Protein AF-A0A2S7D4H7-F1 (afdb_monomer_lite)

Foldseek 3Di:
DDDPVVLVVCLVPLLVVLVVQCVVPNPVSDDLLSLLSVLLSLVCCCCVVPQANPSCVPPPLCSLVSNLVSCVVLPNNVSSVVSVVRNVDRDGPPCCVVCSVVSSVSSVVVDVPD

Structure (mmCIF, N/CA/C/O backbone):
data_AF-A0A2S7D4H7-F1
#
_entry.id   AF-A0A2S7D4H7-F1
#
loop_
_atom_site.group_PDB
_atom_site.id
_atom_site.type_symbol
_atom_site.label_atom_id
_atom_site.label_alt_id
_atom_site.label_comp_id
_atom_site.label_asym_id
_atom_site.label_entity_id
_atom_site.label_seq_id
_atom_site.pdbx_PDB_ins_code
_atom_site.Cartn_x
_atom_site.Cartn_y
_atom_site.Cartn_z
_atom_site.occupancy
_atom_site.B_iso_or_equiv
_atom_site.auth_seq_id
_atom_site.auth_comp_id
_atom_site.auth_asym_id
_atom_site.auth_atom_id
_atom_site.pdbx_PDB_model_num
ATOM 1 N N . MET A 1 1 ? 12.769 13.814 11.067 1.00 47.66 1 MET A N 1
ATOM 2 C CA . MET A 1 1 ? 12.843 12.902 9.912 1.00 47.66 1 MET A CA 1
ATOM 3 C C . MET A 1 1 ? 12.720 11.511 10.480 1.00 47.66 1 MET A C 1
ATOM 5 O O . MET A 1 1 ? 13.568 11.166 11.292 1.00 47.66 1 MET A O 1
ATOM 9 N N . LYS A 1 2 ? 11.634 10.797 10.169 1.00 53.38 2 LYS A N 1
ATOM 10 C CA . LYS A 1 2 ? 11.584 9.350 10.410 1.00 53.38 2 LYS A CA 1
ATOM 11 C C . LYS A 1 2 ? 12.630 8.702 9.504 1.00 53.38 2 LYS A C 1
ATOM 13 O O . LYS A 1 2 ? 12.816 9.168 8.378 1.00 53.38 2 LYS A O 1
ATOM 18 N N . ASP A 1 3 ? 13.365 7.734 10.032 1.00 63.00 3 ASP A N 1
ATOM 19 C CA . ASP A 1 3 ? 14.352 6.993 9.249 1.00 63.00 3 ASP A CA 1
ATOM 20 C C . ASP A 1 3 ? 13.603 6.053 8.291 1.00 63.00 3 ASP A C 1
ATOM 22 O O . ASP A 1 3 ? 12.531 5.545 8.617 1.00 63.00 3 ASP A O 1
ATOM 26 N N . THR A 1 4 ? 14.150 5.798 7.106 1.00 63.88 4 THR A N 1
ATOM 27 C CA . THR A 1 4 ? 13.661 4.745 6.203 1.00 63.88 4 THR A CA 1
ATOM 28 C C . THR A 1 4 ? 13.533 3.389 6.905 1.00 63.88 4 THR A C 1
ATOM 30 O O . THR A 1 4 ? 12.582 2.662 6.627 1.00 63.88 4 THR A O 1
ATOM 33 N N . GLY A 1 5 ? 14.409 3.089 7.874 1.00 69.69 5 GLY A N 1
ATOM 34 C CA . GLY A 1 5 ? 14.312 1.873 8.691 1.00 69.69 5 GLY A CA 1
ATOM 35 C C . GLY A 1 5 ? 13.041 1.787 9.550 1.00 69.69 5 GLY A C 1
ATOM 36 O O . GLY A 1 5 ? 12.520 0.690 9.765 1.00 69.69 5 GLY A O 1
ATOM 37 N N . ASP A 1 6 ? 12.485 2.927 9.977 1.00 87.81 6 ASP A N 1
ATOM 38 C CA . ASP A 1 6 ? 11.225 2.964 10.732 1.00 87.81 6 ASP A CA 1
ATOM 39 C C . ASP A 1 6 ? 10.036 2.598 9.830 1.00 87.81 6 ASP A C 1
ATOM 41 O O . ASP A 1 6 ? 9.108 1.914 10.259 1.00 87.81 6 ASP A O 1
ATOM 45 N N . TYR A 1 7 ? 10.066 3.029 8.564 1.00 94.12 7 TYR A N 1
ATOM 46 C CA . TYR A 1 7 ? 9.008 2.731 7.597 1.00 94.12 7 TYR A CA 1
ATOM 47 C C . TYR A 1 7 ? 9.052 1.290 7.091 1.00 94.12 7 TYR A C 1
ATOM 49 O O . TYR A 1 7 ? 7.994 0.690 6.919 1.00 94.12 7 TYR A O 1
ATOM 57 N N . GLU A 1 8 ? 10.244 0.724 6.889 1.00 92.56 8 GLU A N 1
ATOM 58 C CA . GLU A 1 8 ? 10.408 -0.691 6.527 1.00 92.56 8 GLU A CA 1
ATOM 59 C C . GLU A 1 8 ? 9.894 -1.615 7.632 1.00 92.56 8 GLU A C 1
ATOM 61 O O . GLU A 1 8 ? 9.116 -2.530 7.373 1.00 92.56 8 GLU A O 1
ATOM 66 N N . THR A 1 9 ? 10.268 -1.332 8.881 1.00 94.00 9 THR A N 1
ATOM 67 C CA . THR A 1 9 ? 9.773 -2.098 10.032 1.00 94.00 9 THR A CA 1
ATOM 68 C C . THR A 1 9 ? 8.255 -1.979 10.138 1.00 94.00 9 THR A C 1
ATOM 70 O O . THR A 1 9 ? 7.559 -2.985 10.255 1.00 94.00 9 THR A O 1
ATOM 73 N N . TRP A 1 10 ? 7.728 -0.755 10.019 1.00 95.69 10 TRP A N 1
ATOM 74 C CA . TRP A 1 10 ? 6.292 -0.512 10.086 1.00 95.69 10 TRP A CA 1
ATOM 75 C C . TRP A 1 10 ? 5.515 -1.266 9.007 1.00 95.69 10 TRP A C 1
ATOM 77 O O . TRP A 1 10 ? 4.527 -1.916 9.343 1.00 95.69 10 TRP A O 1
ATOM 87 N N . ILE A 1 11 ? 5.927 -1.192 7.734 1.00 96.50 11 ILE A N 1
ATOM 88 C CA . ILE A 1 11 ? 5.165 -1.840 6.663 1.00 96.50 11 ILE A CA 1
ATOM 89 C C . ILE A 1 11 ? 5.166 -3.358 6.846 1.00 96.50 11 ILE A C 1
ATOM 91 O O . ILE A 1 11 ? 4.119 -3.971 6.671 1.00 96.50 11 ILE A O 1
ATOM 95 N N . ILE A 1 12 ? 6.290 -3.951 7.269 1.00 95.25 12 ILE A N 1
ATOM 96 C CA . ILE A 1 12 ? 6.401 -5.394 7.510 1.00 95.25 12 ILE A CA 1
ATOM 97 C C . ILE A 1 12 ? 5.489 -5.827 8.660 1.00 95.25 12 ILE A C 1
ATOM 99 O O . ILE A 1 12 ? 4.660 -6.710 8.464 1.00 95.25 12 ILE A O 1
ATOM 103 N N . GLU A 1 13 ? 5.623 -5.215 9.838 1.00 95.94 13 GLU A N 1
ATOM 104 C CA . GLU A 1 13 ? 4.892 -5.642 11.038 1.00 95.94 13 GLU A CA 1
ATOM 105 C C . GLU A 1 13 ? 3.395 -5.341 10.925 1.00 95.94 13 GLU A C 1
ATOM 107 O O . GLU A 1 13 ? 2.555 -6.217 11.122 1.00 95.94 13 GLU A O 1
ATOM 112 N N . PHE A 1 14 ? 3.040 -4.113 10.542 1.00 96.56 14 PHE A N 1
ATOM 113 C CA . PHE A 1 14 ? 1.639 -3.716 10.445 1.00 96.56 14 PHE A CA 1
ATOM 114 C C . PHE A 1 14 ? 0.938 -4.363 9.241 1.00 96.56 14 PHE A C 1
ATOM 116 O O . PHE A 1 14 ? -0.248 -4.690 9.311 1.00 96.56 14 PHE A O 1
ATOM 123 N N . GLY A 1 15 ? 1.667 -4.589 8.143 1.00 96.19 15 GLY A N 1
ATOM 124 C CA . GLY A 1 15 ? 1.177 -5.374 7.013 1.00 96.19 15 GLY A CA 1
ATOM 125 C C . GLY A 1 15 ? 0.870 -6.818 7.412 1.00 96.19 15 GLY A C 1
ATOM 126 O O . GLY A 1 15 ? -0.203 -7.318 7.078 1.00 96.19 15 GLY A O 1
ATOM 127 N N . ASP A 1 16 ? 1.751 -7.463 8.181 1.00 95.88 16 ASP A N 1
ATOM 128 C CA . ASP A 1 16 ? 1.538 -8.826 8.688 1.00 95.88 16 ASP A CA 1
ATOM 129 C C . ASP A 1 16 ? 0.296 -8.926 9.590 1.00 95.88 16 ASP A C 1
ATOM 131 O O . ASP A 1 16 ? -0.536 -9.822 9.415 1.00 95.88 16 ASP A O 1
ATOM 135 N N . ASP A 1 17 ? 0.090 -7.954 10.483 1.00 96.94 17 ASP A N 1
ATOM 136 C CA . ASP A 1 17 ? -1.116 -7.874 11.316 1.00 96.94 17 ASP A CA 1
ATOM 137 C C . ASP A 1 17 ? -2.403 -7.794 10.472 1.00 96.94 17 ASP A C 1
ATOM 139 O O . ASP A 1 17 ? -3.404 -8.462 10.763 1.00 96.94 17 ASP A O 1
ATOM 143 N N . ILE A 1 18 ? -2.388 -7.001 9.395 1.00 97.00 18 ILE A N 1
ATOM 144 C CA . ILE A 1 18 ? -3.523 -6.862 8.471 1.00 97.00 18 ILE A CA 1
ATOM 145 C C . ILE A 1 18 ? -3.785 -8.169 7.715 1.00 97.00 18 ILE A C 1
ATOM 147 O O . ILE A 1 18 ? -4.945 -8.570 7.578 1.00 97.00 18 ILE A O 1
ATOM 151 N N . ILE A 1 19 ? -2.734 -8.857 7.265 1.00 95.19 19 ILE A N 1
ATOM 152 C CA . ILE A 1 19 ? -2.833 -10.155 6.582 1.00 95.19 19 ILE A CA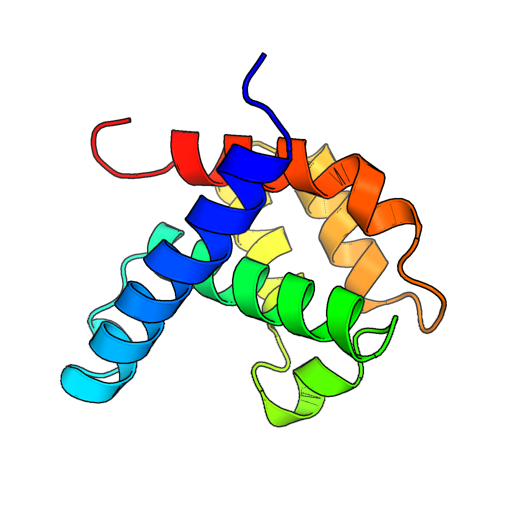 1
ATOM 153 C C . ILE A 1 19 ? -3.455 -11.196 7.513 1.00 95.19 19 ILE A C 1
ATOM 155 O O . ILE A 1 19 ? -4.397 -11.897 7.131 1.00 95.19 19 ILE A O 1
ATOM 159 N N . HIS A 1 20 ? -2.985 -11.271 8.759 1.00 96.94 20 HIS A N 1
ATOM 160 C CA . HIS A 1 20 ? -3.553 -12.160 9.767 1.00 96.94 20 HIS A CA 1
ATOM 161 C C . HIS A 1 20 ? -5.020 -11.835 10.065 1.00 96.94 20 HIS A C 1
ATOM 163 O O . HIS A 1 20 ? -5.848 -12.747 10.169 1.00 96.94 20 HIS A O 1
ATOM 169 N N . LYS A 1 21 ? -5.371 -10.546 10.146 1.00 95.75 21 LYS A N 1
ATOM 170 C CA . LYS A 1 21 ? -6.756 -10.092 10.317 1.00 95.75 21 LYS A CA 1
ATOM 171 C C . LYS A 1 21 ? -7.640 -10.525 9.144 1.00 95.75 21 LYS A C 1
ATOM 173 O O . LYS A 1 21 ? -8.708 -11.090 9.379 1.00 95.75 21 LYS A O 1
ATOM 178 N N . GLU A 1 22 ? -7.203 -10.309 7.903 1.00 95.06 22 GLU A N 1
ATOM 179 C CA . GLU A 1 22 ? -7.938 -10.734 6.705 1.00 95.06 22 GLU A CA 1
ATOM 180 C C . GLU A 1 22 ? -8.105 -12.258 6.650 1.00 95.06 22 GLU A C 1
ATOM 182 O O . GLU A 1 22 ? -9.211 -12.738 6.409 1.00 95.06 22 GLU A O 1
ATOM 187 N N . HIS A 1 23 ? -7.056 -13.033 6.934 1.00 93.94 23 HIS A N 1
ATOM 188 C CA . HIS A 1 23 ? -7.147 -14.495 6.966 1.00 93.94 23 HIS A CA 1
ATOM 189 C C . HIS A 1 23 ? -8.075 -15.017 8.072 1.00 93.94 23 HIS A C 1
ATOM 191 O O . HIS A 1 23 ? -8.800 -15.988 7.854 1.00 93.94 23 HIS A O 1
ATOM 197 N N . GLY A 1 24 ? -8.072 -14.393 9.253 1.00 95.00 24 GLY A N 1
ATOM 198 C CA . GLY A 1 24 ? -8.883 -14.833 10.390 1.00 95.00 24 GLY A CA 1
ATOM 199 C C . GLY A 1 24 ? -10.352 -14.409 10.319 1.00 95.00 24 GLY A C 1
ATOM 200 O O . GLY A 1 24 ? -11.224 -15.132 10.802 1.00 95.00 24 GLY A O 1
ATOM 201 N N . MET A 1 25 ? -10.640 -13.240 9.739 1.00 94.06 25 MET A N 1
ATOM 202 C CA . MET A 1 25 ? -11.967 -12.606 9.784 1.00 94.06 25 MET A CA 1
ATOM 203 C C . MET A 1 25 ? -12.589 -12.348 8.402 1.00 94.06 25 MET A C 1
ATOM 205 O O . MET A 1 25 ? -13.764 -11.983 8.316 1.00 94.06 25 MET A O 1
ATOM 209 N N . GLY A 1 26 ? -11.837 -12.572 7.324 1.00 92.38 26 GLY A N 1
ATOM 210 C CA . GLY A 1 26 ? -12.238 -12.343 5.939 1.00 92.38 26 GLY A CA 1
ATOM 211 C C . GLY A 1 26 ? -12.045 -10.896 5.473 1.00 92.38 26 GLY A C 1
ATOM 212 O O . GLY A 1 26 ? -12.050 -9.956 6.256 1.00 92.38 26 GLY A O 1
ATOM 213 N N . VAL A 1 27 ? -11.969 -10.690 4.156 1.00 87.25 27 VAL A N 1
ATOM 214 C CA . VAL A 1 27 ? -11.676 -9.392 3.500 1.00 87.25 27 VAL A CA 1
ATOM 215 C C . VAL A 1 27 ? -12.558 -8.203 3.927 1.00 87.25 27 VAL A C 1
ATOM 217 O O . VAL A 1 27 ? -12.164 -7.040 3.809 1.00 87.25 27 VAL A O 1
ATOM 220 N N . LEU A 1 28 ? -13.774 -8.464 4.417 1.00 92.38 28 LEU A N 1
ATOM 221 C CA . LEU A 1 28 ? -14.700 -7.424 4.879 1.00 92.38 28 LEU A CA 1
ATOM 222 C C . LEU A 1 28 ? -14.327 -6.851 6.255 1.00 92.38 28 LEU A C 1
ATOM 224 O O . LEU A 1 28 ? -14.870 -5.815 6.631 1.00 92.38 28 LEU A O 1
ATOM 228 N N . SER A 1 29 ? -13.409 -7.484 6.993 1.00 93.06 29 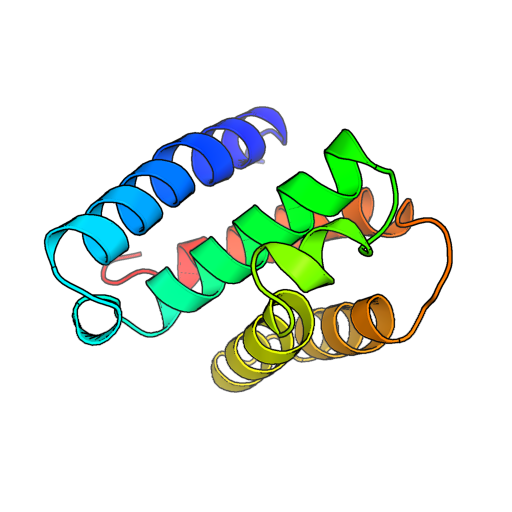SER A N 1
ATOM 229 C CA . SER A 1 29 ? -12.918 -6.973 8.277 1.00 93.06 29 SER A CA 1
ATOM 230 C C . SER A 1 29 ? -11.940 -5.808 8.132 1.00 93.06 29 SER A C 1
ATOM 232 O O . SER A 1 29 ? -11.678 -5.119 9.120 1.00 93.06 29 SER A O 1
ATOM 234 N N . LEU A 1 30 ? -11.368 -5.610 6.940 1.00 95.62 30 LEU A N 1
ATOM 235 C CA . LEU A 1 30 ? -10.402 -4.548 6.680 1.00 95.62 30 LEU A CA 1
ATOM 236 C C . LEU A 1 30 ? -11.099 -3.233 6.325 1.00 95.62 30 LEU A C 1
ATOM 238 O O . LEU A 1 30 ? -11.949 -3.182 5.427 1.00 95.62 30 LEU A O 1
ATOM 242 N N . CYS A 1 31 ? -10.697 -2.151 6.986 1.00 95.31 31 CYS A N 1
ATOM 243 C CA . CYS A 1 31 ? -11.088 -0.801 6.607 1.00 95.31 31 CYS A CA 1
ATOM 244 C C . CYS A 1 31 ? -10.297 -0.320 5.368 1.00 95.31 31 CYS A C 1
ATOM 246 O O . CYS A 1 31 ? -9.317 -0.955 4.972 1.00 95.31 31 CYS A O 1
ATOM 248 N N . PRO A 1 32 ? -10.706 0.786 4.718 1.00 96.75 32 PRO A N 1
ATOM 249 C CA . PRO A 1 32 ? -10.090 1.228 3.464 1.00 96.75 32 PRO A CA 1
ATOM 250 C C . PRO A 1 32 ? -8.573 1.455 3.539 1.00 96.75 32 PRO A C 1
ATOM 252 O O . PRO A 1 32 ? -7.857 1.015 2.647 1.00 96.75 32 PRO A O 1
ATOM 255 N N . VAL A 1 33 ? -8.074 2.080 4.611 1.00 97.38 33 VAL A N 1
ATOM 256 C CA . VAL A 1 33 ? -6.631 2.319 4.779 1.00 97.38 33 VAL A CA 1
ATOM 257 C C . VAL A 1 33 ? -5.860 1.035 5.091 1.00 97.38 33 VAL A C 1
ATOM 259 O O . VAL A 1 33 ? -4.755 0.871 4.596 1.00 97.38 33 VAL A O 1
ATOM 262 N N . GLU A 1 34 ? -6.446 0.078 5.821 1.00 97.56 34 GLU A N 1
ATOM 263 C CA . GLU A 1 34 ? -5.819 -1.239 6.035 1.00 97.56 34 GLU A CA 1
ATOM 264 C C . GLU A 1 34 ? -5.649 -1.986 4.706 1.00 97.56 34 GLU A C 1
ATOM 266 O O . GLU A 1 34 ? -4.601 -2.573 4.455 1.00 97.56 34 GLU A O 1
ATOM 271 N N . LYS A 1 35 ? -6.643 -1.912 3.811 1.00 97.12 35 LYS A N 1
ATOM 272 C CA . LYS A 1 35 ? -6.511 -2.477 2.460 1.00 97.12 35 LYS A CA 1
ATOM 273 C C . LYS A 1 35 ? -5.372 -1.814 1.690 1.00 97.12 35 LYS A C 1
ATOM 275 O O . LYS A 1 35 ? -4.544 -2.531 1.148 1.00 97.12 35 LYS A O 1
ATOM 280 N N . ALA A 1 36 ? -5.284 -0.484 1.733 1.00 98.06 36 ALA A N 1
ATOM 281 C CA . ALA A 1 36 ? -4.216 0.263 1.072 1.00 98.06 36 ALA A CA 1
ATOM 282 C C . ALA A 1 36 ? -2.819 -0.039 1.646 1.00 98.06 36 ALA A C 1
ATOM 284 O O . ALA A 1 36 ? -1.845 -0.089 0.901 1.00 98.06 36 ALA A O 1
ATOM 285 N N . VAL A 1 37 ? -2.705 -0.281 2.956 1.00 98.06 37 VAL A N 1
ATOM 286 C CA . VAL A 1 37 ? -1.452 -0.740 3.576 1.00 98.06 37 VAL A CA 1
ATOM 287 C C . VAL A 1 37 ? -1.087 -2.138 3.097 1.00 98.06 37 VAL A C 1
ATOM 289 O O . VAL A 1 37 ? 0.073 -2.374 2.777 1.00 98.06 37 VAL A O 1
ATOM 292 N N . TYR A 1 38 ? -2.053 -3.050 2.986 1.00 97.38 38 TYR A N 1
ATOM 293 C CA . TYR A 1 38 ? -1.781 -4.374 2.431 1.00 97.38 38 TYR A CA 1
ATOM 294 C C . TYR A 1 38 ? -1.396 -4.297 0.941 1.00 97.38 38 TYR A C 1
ATOM 296 O O . TYR A 1 38 ? -0.480 -4.985 0.493 1.00 97.38 38 TYR A O 1
ATOM 304 N N . ASP A 1 39 ? -2.030 -3.410 0.175 1.00 97.62 39 ASP A N 1
ATOM 305 C CA . ASP A 1 39 ? -1.640 -3.140 -1.207 1.00 97.62 39 ASP A CA 1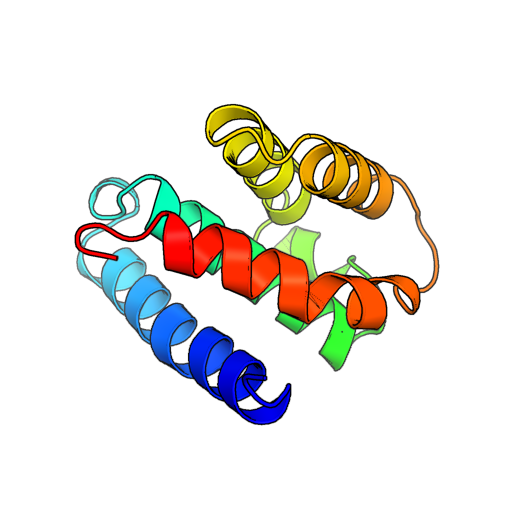
ATOM 306 C C . ASP A 1 39 ? -0.188 -2.632 -1.288 1.00 97.62 39 ASP A C 1
ATOM 308 O O . ASP A 1 39 ? 0.598 -3.146 -2.085 1.00 97.62 39 ASP A O 1
ATOM 312 N N . LEU A 1 40 ? 0.206 -1.684 -0.426 1.00 97.38 40 LEU A N 1
ATOM 313 C CA . LEU A 1 40 ? 1.592 -1.208 -0.351 1.00 97.38 40 LEU A CA 1
ATOM 314 C C . LEU A 1 40 ? 2.556 -2.318 0.079 1.00 97.38 40 LEU A C 1
ATOM 316 O O . LEU A 1 40 ? 3.617 -2.446 -0.519 1.00 97.38 40 LE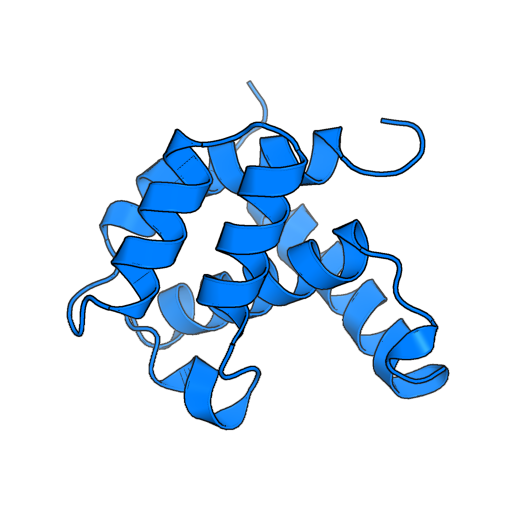U A O 1
ATOM 320 N N . TRP A 1 41 ? 2.189 -3.140 1.063 1.00 97.25 41 TRP A N 1
ATOM 321 C CA . TRP A 1 41 ? 2.998 -4.278 1.498 1.00 97.25 41 TRP A CA 1
ATOM 322 C C . TRP A 1 41 ? 3.252 -5.260 0.351 1.00 97.25 41 TRP A C 1
ATOM 324 O O . TRP A 1 41 ? 4.379 -5.703 0.152 1.00 97.25 41 TRP A O 1
ATOM 334 N N . ALA A 1 42 ? 2.223 -5.568 -0.444 1.00 95.19 42 ALA A N 1
ATOM 335 C CA . ALA A 1 42 ? 2.359 -6.462 -1.589 1.00 95.19 42 ALA A CA 1
ATOM 336 C C . ALA A 1 42 ? 3.276 -5.867 -2.670 1.00 95.19 42 ALA A C 1
ATOM 338 O O . ALA A 1 42 ? 4.091 -6.589 -3.246 1.00 95.19 42 ALA A O 1
ATOM 339 N N . VAL A 1 43 ? 3.166 -4.558 -2.930 1.00 94.44 43 VAL A N 1
ATOM 340 C CA . VAL A 1 43 ? 4.065 -3.843 -3.851 1.00 94.44 43 VAL A CA 1
ATOM 341 C C . VAL A 1 43 ? 5.501 -3.873 -3.330 1.00 94.44 43 VAL A C 1
ATOM 343 O O . VAL A 1 43 ? 6.400 -4.244 -4.078 1.00 94.44 43 VAL A O 1
ATOM 346 N N . ASP A 1 44 ? 5.719 -3.539 -2.057 1.00 94.50 44 ASP A N 1
ATOM 347 C CA . ASP A 1 44 ? 7.044 -3.542 -1.430 1.00 94.50 44 ASP A CA 1
ATOM 348 C C . ASP A 1 44 ? 7.695 -4.926 -1.503 1.00 94.50 44 ASP A C 1
ATOM 350 O O . ASP A 1 44 ? 8.847 -5.059 -1.917 1.00 94.50 44 ASP A O 1
ATOM 354 N N . TYR A 1 45 ? 6.920 -5.966 -1.185 1.00 92.62 45 TYR A N 1
ATOM 355 C CA . TYR A 1 45 ? 7.337 -7.358 -1.284 1.00 92.62 45 TYR A CA 1
ATOM 356 C C . TYR A 1 45 ? 7.784 -7.719 -2.705 1.00 92.62 45 TYR A C 1
ATOM 358 O O . TYR A 1 45 ? 8.838 -8.334 -2.873 1.00 92.62 45 TYR A O 1
ATOM 366 N N . ALA A 1 46 ? 7.007 -7.344 -3.725 1.00 90.62 46 ALA A N 1
ATOM 367 C CA . ALA A 1 46 ? 7.339 -7.628 -5.118 1.00 90.62 46 ALA A CA 1
ATOM 368 C C . ALA A 1 46 ? 8.635 -6.913 -5.537 1.00 90.62 46 ALA A C 1
ATOM 370 O O . ALA A 1 46 ? 9.594 -7.557 -5.969 1.00 90.62 46 ALA A O 1
ATOM 371 N N . VAL A 1 47 ? 8.714 -5.604 -5.284 1.00 90.31 47 VAL A N 1
ATOM 372 C 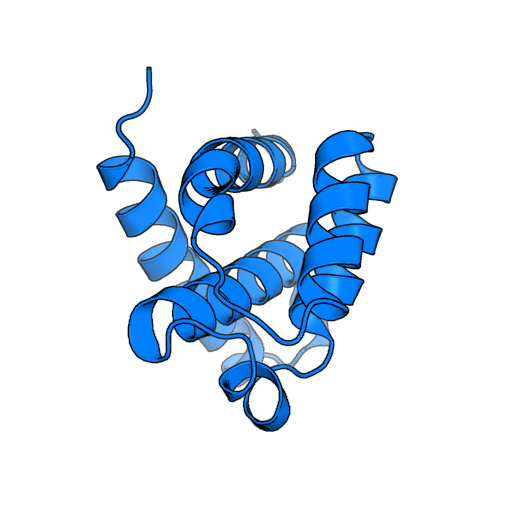CA . VAL A 1 47 ? 9.863 -4.776 -5.665 1.00 90.31 47 VAL A CA 1
ATOM 373 C C . VAL A 1 47 ? 11.146 -5.223 -4.966 1.00 90.31 47 VAL A C 1
ATOM 375 O O . VAL A 1 47 ? 12.187 -5.325 -5.609 1.00 90.31 47 VAL A O 1
ATOM 378 N N . ARG A 1 48 ? 11.107 -5.518 -3.663 1.00 88.94 48 ARG A N 1
ATOM 379 C CA . ARG A 1 48 ? 12.317 -5.883 -2.906 1.00 88.94 48 ARG A CA 1
ATOM 380 C C . ARG A 1 48 ? 12.785 -7.313 -3.158 1.00 88.94 48 ARG A C 1
ATOM 382 O O . ARG A 1 48 ? 13.985 -7.564 -3.066 1.00 88.94 48 ARG A O 1
ATOM 389 N N . ASN A 1 49 ? 11.877 -8.241 -3.472 1.00 85.94 49 ASN A N 1
ATOM 390 C CA . ASN A 1 49 ? 12.244 -9.643 -3.698 1.00 85.94 49 ASN A CA 1
ATOM 391 C C . ASN A 1 49 ? 12.551 -9.971 -5.160 1.00 85.94 49 ASN A C 1
ATOM 393 O O . ASN A 1 49 ? 13.409 -10.816 -5.411 1.00 85.94 49 ASN A O 1
ATOM 397 N N . ALA A 1 50 ? 11.855 -9.343 -6.108 1.00 82.12 50 ALA A N 1
ATOM 398 C CA . ALA A 1 50 ? 11.987 -9.633 -7.536 1.00 82.12 50 ALA A CA 1
ATOM 399 C C . ALA A 1 50 ? 12.555 -8.456 -8.347 1.00 82.12 50 ALA A C 1
ATOM 401 O O . ALA A 1 50 ? 13.088 -8.671 -9.430 1.00 82.12 50 ALA A O 1
ATOM 402 N N . GLY A 1 51 ? 12.498 -7.224 -7.827 1.00 82.50 51 GLY A N 1
ATOM 403 C CA . GLY A 1 51 ? 12.874 -6.017 -8.580 1.00 82.50 51 GLY A CA 1
ATOM 404 C C . GLY A 1 51 ? 11.788 -5.526 -9.545 1.00 82.50 51 GLY A C 1
ATOM 405 O O . GLY A 1 51 ? 11.972 -4.511 -10.224 1.00 82.50 51 GLY A O 1
ATOM 406 N N . ASP A 1 52 ? 10.649 -6.217 -9.587 1.00 83.06 52 ASP A N 1
ATOM 407 C CA . ASP A 1 52 ? 9.521 -5.971 -10.478 1.00 83.06 52 ASP A CA 1
ATOM 408 C C . ASP A 1 52 ? 8.178 -6.162 -9.749 1.00 83.06 52 ASP A C 1
ATOM 410 O O . ASP A 1 52 ? 8.123 -6.368 -8.535 1.00 83.06 52 ASP A O 1
ATOM 414 N N . LEU A 1 53 ? 7.078 -6.046 -10.497 1.00 83.44 53 LEU A N 1
ATOM 415 C CA . LEU A 1 53 ? 5.722 -6.255 -9.994 1.00 83.44 53 LEU A CA 1
ATOM 416 C C . LEU A 1 53 ? 5.115 -7.602 -10.411 1.00 83.44 53 LEU A C 1
ATOM 418 O O . LEU A 1 53 ? 3.936 -7.825 -10.142 1.00 83.44 53 LEU A O 1
ATOM 422 N N . GLU A 1 54 ? 5.870 -8.513 -11.036 1.00 81.88 54 GLU A N 1
ATOM 423 C CA . GLU A 1 54 ? 5.323 -9.796 -11.509 1.00 81.88 54 GLU A CA 1
ATOM 424 C C . GLU A 1 54 ? 4.779 -10.630 -10.341 1.00 81.88 54 GLU A C 1
ATOM 426 O O . GLU A 1 54 ? 3.725 -11.259 -10.442 1.00 81.88 54 GLU A O 1
ATOM 431 N N . ALA A 1 55 ? 5.424 -10.549 -9.171 1.00 80.12 55 ALA A N 1
ATOM 432 C CA . ALA A 1 55 ? 4.961 -11.226 -7.961 1.00 80.12 55 ALA A CA 1
ATOM 433 C C . ALA A 1 55 ? 3.545 -10.792 -7.513 1.00 80.12 55 ALA A C 1
ATOM 435 O O . ALA A 1 55 ? 2.859 -11.552 -6.818 1.00 80.12 55 ALA A O 1
ATOM 436 N N . LEU A 1 56 ? 3.062 -9.611 -7.930 1.00 84.31 56 LEU A N 1
ATOM 437 C CA . LEU A 1 56 ? 1.695 -9.174 -7.641 1.00 84.31 56 LEU A CA 1
ATOM 438 C C . LEU A 1 56 ? 0.643 -10.033 -8.343 1.00 84.31 56 LEU A C 1
ATOM 440 O O . LEU A 1 56 ? -0.435 -10.207 -7.777 1.00 84.31 56 LEU A O 1
ATOM 444 N N . GLU A 1 57 ? 0.922 -10.594 -9.524 1.00 80.12 57 GLU A N 1
ATOM 445 C CA . GLU A 1 57 ? -0.066 -11.355 -10.310 1.00 80.12 57 GLU A CA 1
ATOM 446 C C . GLU A 1 57 ? -0.618 -12.579 -9.569 1.00 80.12 57 GLU A C 1
ATOM 448 O O . GLU A 1 57 ? -1.733 -13.035 -9.831 1.00 80.12 57 GLU A O 1
ATOM 453 N N . HIS A 1 58 ? 0.155 -13.116 -8.629 1.00 81.62 58 HIS A N 1
ATOM 454 C CA . HIS A 1 58 ? -0.235 -14.273 -7.831 1.00 81.62 58 HIS A CA 1
ATOM 455 C C . HIS A 1 58 ? -0.610 -13.913 -6.396 1.00 81.62 58 HIS A C 1
ATOM 457 O O . HIS A 1 58 ? -1.402 -14.625 -5.781 1.00 81.62 58 HIS A O 1
ATOM 463 N N . LEU A 1 59 ? -0.068 -12.814 -5.872 1.00 85.50 59 LEU A N 1
ATOM 464 C CA . LEU A 1 59 ? -0.312 -12.374 -4.504 1.00 85.50 59 LEU A CA 1
ATOM 465 C C . LEU A 1 59 ? -1.533 -11.453 -4.412 1.00 85.50 59 LEU A C 1
ATOM 467 O O . LEU A 1 59 ? -2.474 -11.724 -3.668 1.00 85.50 59 LEU A O 1
ATOM 471 N N . ARG A 1 60 ? -1.508 -10.341 -5.152 1.00 90.06 60 ARG A N 1
ATOM 472 C CA . ARG A 1 60 ? -2.511 -9.275 -5.078 1.00 90.06 60 ARG A CA 1
ATOM 473 C C . ARG A 1 60 ? -2.516 -8.455 -6.381 1.00 90.06 60 ARG A C 1
ATOM 475 O O . ARG A 1 60 ? -1.961 -7.358 -6.419 1.00 90.06 60 ARG A O 1
ATOM 482 N N . PRO A 1 61 ? -3.171 -8.949 -7.454 1.00 89.69 61 PRO A N 1
ATOM 483 C CA . PRO A 1 61 ? -2.975 -8.453 -8.827 1.00 89.69 61 PRO A CA 1
ATOM 484 C C . PRO A 1 61 ? -3.332 -6.984 -9.050 1.00 89.69 61 PRO A C 1
ATOM 486 O O . PRO A 1 61 ? -2.902 -6.372 -10.022 1.00 89.69 61 PRO A O 1
ATOM 489 N N . LYS A 1 62 ? -4.167 -6.423 -8.174 1.00 93.06 62 LYS A N 1
ATOM 490 C CA . LYS A 1 62 ? -4.644 -5.045 -8.268 1.00 93.06 62 LYS A CA 1
ATOM 491 C C . LYS A 1 62 ? -3.957 -4.095 -7.294 1.00 93.06 62 LYS A C 1
ATOM 493 O O . LYS A 1 62 ? -4.271 -2.915 -7.340 1.00 93.06 62 LYS A O 1
ATOM 498 N N . ALA A 1 63 ? -3.003 -4.559 -6.483 1.00 94.50 63 ALA A N 1
ATOM 499 C CA . ALA A 1 63 ? -2.432 -3.781 -5.381 1.00 94.50 63 ALA A CA 1
ATOM 500 C C . ALA A 1 63 ? -1.973 -2.375 -5.802 1.00 94.50 63 ALA A C 1
ATOM 502 O O . ALA A 1 63 ? -2.406 -1.381 -5.230 1.00 94.50 63 ALA A O 1
ATOM 503 N N . ALA A 1 64 ? -1.168 -2.256 -6.862 1.00 93.81 64 ALA A N 1
ATOM 504 C CA . ALA A 1 64 ? -0.694 -0.950 -7.322 1.00 93.81 64 ALA A CA 1
ATOM 505 C C . ALA A 1 64 ? -1.829 -0.025 -7.822 1.00 93.81 64 ALA A C 1
ATOM 507 O O . ALA A 1 64 ? -1.775 1.188 -7.618 1.00 93.81 64 ALA A O 1
ATOM 508 N N . ILE A 1 65 ? -2.868 -0.587 -8.448 1.00 95.00 65 ILE A N 1
ATOM 509 C CA . ILE A 1 65 ? -4.028 0.165 -8.956 1.00 95.00 65 ILE A CA 1
ATOM 510 C C . ILE A 1 65 ? -4.936 0.590 -7.797 1.00 95.00 65 ILE A C 1
ATOM 512 O O . ILE A 1 65 ? -5.296 1.762 -7.703 1.00 95.00 65 ILE A O 1
ATOM 516 N N . ASP A 1 66 ? -5.259 -0.334 -6.896 1.00 97.06 66 ASP A N 1
ATOM 517 C CA . ASP A 1 66 ? -6.131 -0.101 -5.744 1.00 97.06 66 ASP A CA 1
ATOM 518 C C . ASP A 1 66 ? -5.483 0.909 -4.774 1.00 97.06 66 ASP A C 1
ATOM 520 O O . ASP A 1 66 ? -6.141 1.845 -4.308 1.00 97.06 66 ASP A O 1
ATOM 524 N N . LEU A 1 67 ? -4.161 0.827 -4.570 1.00 97.44 67 LEU A N 1
ATOM 525 C CA . LEU A 1 67 ? -3.396 1.825 -3.819 1.00 97.44 67 LEU A CA 1
ATOM 526 C C . LEU A 1 67 ? -3.432 3.204 -4.494 1.00 97.44 67 LEU A C 1
ATOM 528 O O . LEU A 1 67 ? -3.630 4.217 -3.820 1.00 97.44 67 LEU A O 1
ATOM 532 N N . ALA A 1 68 ? -3.286 3.269 -5.822 1.00 97.56 68 ALA A N 1
ATOM 533 C CA . ALA A 1 68 ? -3.403 4.525 -6.563 1.00 97.56 68 ALA A CA 1
ATOM 534 C C . ALA A 1 68 ? -4.792 5.164 -6.400 1.00 97.56 68 ALA A C 1
ATOM 536 O O . ALA A 1 68 ? -4.912 6.384 -6.247 1.00 97.56 68 ALA A O 1
ATOM 537 N N . GLU A 1 69 ? -5.852 4.356 -6.424 1.00 98.12 69 GLU A N 1
ATOM 538 C CA . GLU A 1 69 ? -7.213 4.824 -6.174 1.00 98.12 69 GLU A CA 1
ATOM 539 C C . GLU A 1 69 ? -7.369 5.356 -4.752 1.00 98.12 69 GLU A C 1
ATOM 541 O O . GLU A 1 69 ? -7.858 6.476 -4.583 1.00 98.12 69 GLU A O 1
ATOM 546 N N . PHE A 1 70 ? -6.891 4.624 -3.744 1.00 98.38 70 PHE A N 1
ATOM 547 C CA . PHE A 1 70 ? -6.943 5.069 -2.355 1.00 98.38 70 PHE A CA 1
ATOM 548 C C . PHE A 1 70 ? -6.213 6.402 -2.153 1.00 98.38 70 PHE A C 1
ATOM 550 O O . PHE A 1 70 ? -6.802 7.348 -1.626 1.00 98.38 70 PHE A O 1
ATOM 557 N N . LEU A 1 71 ? -4.979 6.529 -2.650 1.00 98.38 71 LEU A N 1
ATOM 558 C CA . LEU A 1 71 ? -4.188 7.765 -2.573 1.00 98.38 71 LEU A CA 1
ATOM 559 C C . LEU A 1 71 ? -4.924 8.959 -3.197 1.00 98.38 71 LEU A C 1
ATOM 561 O O . LEU A 1 71 ? -4.891 10.068 -2.660 1.00 98.38 71 LEU A O 1
ATOM 565 N N . ARG A 1 72 ? -5.657 8.733 -4.295 1.00 98.19 72 ARG A N 1
ATOM 566 C CA . ARG A 1 72 ? -6.504 9.760 -4.915 1.00 98.19 72 ARG A CA 1
ATOM 567 C C . ARG A 1 72 ? -7.646 10.190 -3.994 1.00 98.19 72 ARG A C 1
ATOM 569 O O . ARG A 1 72 ? -7.942 11.381 -3.936 1.00 98.19 72 ARG A O 1
ATOM 576 N N . THR A 1 73 ? -8.270 9.257 -3.267 1.00 97.94 73 THR A N 1
ATOM 577 C CA . THR A 1 73 ? -9.369 9.578 -2.333 1.00 97.94 73 THR A CA 1
ATOM 578 C C . THR A 1 73 ? -8.922 10.435 -1.150 1.00 97.94 73 THR A C 1
ATOM 580 O O . THR A 1 73 ? -9.697 11.268 -0.687 1.00 97.94 73 THR A O 1
ATOM 583 N N . ILE A 1 74 ? -7.670 10.282 -0.709 1.00 97.00 74 ILE A N 1
ATOM 584 C CA . ILE A 1 74 ? -7.081 11.062 0.391 1.00 97.00 74 ILE A CA 1
ATOM 585 C C . ILE A 1 74 ? -6.293 12.298 -0.085 1.00 97.00 74 ILE A C 1
ATOM 587 O O . ILE A 1 74 ? -5.661 12.973 0.718 1.00 97.00 74 ILE A O 1
ATOM 591 N N . GLY A 1 75 ? -6.345 12.632 -1.381 1.00 97.25 75 GLY A N 1
ATOM 592 C CA . GLY A 1 75 ? -5.791 13.879 -1.928 1.00 97.25 75 GLY A CA 1
ATOM 593 C C . GLY A 1 75 ? -4.314 13.842 -2.342 1.00 97.25 75 GLY A C 1
ATOM 594 O O . GLY A 1 75 ? -3.789 14.861 -2.787 1.00 97.25 75 GLY A O 1
ATOM 595 N N . HIS A 1 76 ? -3.647 12.688 -2.279 1.00 97.69 76 HIS A N 1
ATOM 596 C CA . HIS A 1 76 ? -2.248 12.518 -2.686 1.00 97.69 76 HIS A CA 1
ATOM 597 C C . HIS A 1 76 ? -2.130 12.214 -4.193 1.00 97.69 76 HIS A C 1
ATOM 599 O O . HIS A 1 76 ? -1.754 11.115 -4.601 1.00 97.69 76 HIS A O 1
ATOM 605 N N . LEU A 1 77 ? -2.474 13.191 -5.043 1.00 96.88 77 LEU A N 1
ATOM 606 C CA . LEU A 1 77 ? -2.579 13.009 -6.503 1.00 96.88 77 LEU A CA 1
ATOM 607 C C . LEU A 1 77 ? -1.259 12.623 -7.192 1.00 96.88 77 LEU A C 1
ATOM 609 O O . LEU A 1 77 ? -1.279 11.838 -8.144 1.00 96.88 77 LEU A O 1
ATOM 613 N N . ASP A 1 78 ? -0.127 13.136 -6.707 1.00 96.06 78 ASP A N 1
ATOM 614 C CA . ASP A 1 78 ? 1.194 12.821 -7.264 1.00 96.06 78 ASP A CA 1
ATOM 615 C C . ASP A 1 78 ? 1.571 11.358 -6.995 1.00 96.06 78 ASP A C 1
ATOM 617 O O . ASP A 1 78 ? 1.973 10.641 -7.911 1.00 96.06 78 ASP A O 1
ATOM 621 N N . LEU A 1 79 ? 1.350 10.880 -5.765 1.00 96.31 79 LEU A N 1
ATOM 622 C CA . LEU A 1 79 ? 1.569 9.479 -5.394 1.00 96.31 79 LEU A CA 1
ATOM 623 C C . LEU A 1 79 ? 0.581 8.549 -6.106 1.00 96.31 79 LEU A C 1
ATOM 625 O O . LEU A 1 79 ? 0.967 7.481 -6.571 1.00 96.31 79 LEU A O 1
ATOM 629 N N . ALA A 1 80 ? -0.677 8.968 -6.260 1.00 97.00 80 ALA A N 1
ATOM 630 C CA . ALA A 1 80 ? -1.667 8.215 -7.025 1.00 97.00 80 ALA A CA 1
ATOM 631 C C . ALA A 1 80 ? -1.247 8.044 -8.494 1.00 97.00 80 ALA A C 1
ATOM 633 O O . ALA A 1 80 ? -1.349 6.954 -9.055 1.00 97.00 80 ALA A O 1
ATOM 634 N N . SER A 1 81 ? -0.758 9.116 -9.122 1.00 94.75 81 SER A N 1
ATOM 635 C CA . SER A 1 81 ? -0.282 9.078 -10.509 1.00 94.75 81 SER A CA 1
ATOM 636 C C . SER A 1 81 ? 0.968 8.213 -10.645 1.00 94.75 81 SER A C 1
ATOM 638 O O . SER A 1 81 ? 1.077 7.441 -11.595 1.00 94.75 81 SER A O 1
ATOM 640 N N . TYR A 1 82 ? 1.874 8.297 -9.668 1.00 94.38 82 TYR A N 1
ATOM 641 C CA . TYR A 1 82 ? 3.057 7.451 -9.587 1.00 94.38 82 TYR A CA 1
ATOM 642 C C . TYR A 1 82 ? 2.693 5.960 -9.521 1.00 94.38 82 TYR A C 1
ATOM 644 O O . TYR A 1 82 ? 3.142 5.191 -10.366 1.00 94.38 82 TYR A O 1
ATOM 652 N N . MET A 1 83 ? 1.821 5.559 -8.591 1.00 94.25 83 MET A N 1
ATOM 653 C CA . MET A 1 83 ? 1.419 4.157 -8.419 1.00 94.25 83 MET A CA 1
ATOM 654 C C . MET A 1 83 ? 0.678 3.595 -9.641 1.00 94.25 83 MET A C 1
ATOM 656 O O . MET A 1 83 ? 0.918 2.458 -10.044 1.00 94.25 83 MET A O 1
ATOM 660 N N . ALA A 1 84 ? -0.174 4.405 -10.279 1.00 92.56 84 ALA A N 1
ATOM 661 C CA . ALA A 1 84 ? -0.837 4.028 -11.527 1.00 92.56 84 ALA A CA 1
ATOM 662 C C . ALA A 1 84 ? 0.149 3.883 -12.703 1.00 92.56 84 ALA A C 1
ATOM 664 O O . ALA A 1 84 ? -0.063 3.063 -13.594 1.00 92.56 84 ALA A O 1
ATOM 665 N N . GLY A 1 85 ? 1.223 4.677 -12.718 1.00 89.81 85 GLY A N 1
ATOM 666 C CA . GLY A 1 85 ? 2.314 4.530 -13.679 1.00 89.81 85 GLY A CA 1
ATOM 667 C C . GLY A 1 85 ? 3.133 3.265 -13.427 1.00 89.81 85 GLY A C 1
ATOM 668 O O . GLY A 1 85 ? 3.419 2.534 -14.373 1.00 89.81 85 GLY A O 1
ATOM 669 N N . LEU A 1 86 ? 3.436 2.979 -12.156 1.00 87.06 86 LEU A N 1
ATOM 670 C CA . LEU A 1 86 ? 4.226 1.823 -11.734 1.00 87.06 86 LEU A CA 1
ATOM 671 C C . LEU A 1 86 ? 3.571 0.497 -12.151 1.00 87.06 86 LEU A C 1
ATOM 673 O O . LEU A 1 86 ? 4.258 -0.401 -12.620 1.00 87.06 86 LEU A O 1
ATOM 677 N N . SER A 1 87 ? 2.239 0.395 -12.071 1.00 79.38 87 SER A N 1
ATOM 678 C CA . SER A 1 87 ? 1.496 -0.796 -12.521 1.00 79.38 87 SER A CA 1
ATOM 679 C C . SER A 1 87 ? 1.538 -1.031 -14.036 1.00 79.38 87 SER A C 1
ATOM 681 O O . SER A 1 87 ? 1.246 -2.132 -14.495 1.00 79.38 87 SER A O 1
ATOM 683 N N . SER A 1 88 ? 1.870 0.002 -14.815 1.00 75.25 88 SER A N 1
ATOM 684 C CA . SER A 1 88 ? 1.896 -0.036 -16.282 1.00 75.25 88 SER A CA 1
ATOM 685 C C . SER A 1 88 ? 3.314 -0.159 -16.852 1.00 75.25 88 SER A C 1
ATOM 687 O O . SER A 1 88 ? 3.478 -0.498 -18.025 1.00 75.25 88 SER A O 1
ATOM 689 N N . SER A 1 89 ? 4.345 0.139 -16.056 1.00 64.50 89 SER A N 1
ATOM 690 C CA . SER A 1 89 ? 5.746 0.028 -16.459 1.00 64.50 89 SER A CA 1
ATOM 691 C C . SER A 1 89 ? 6.259 -1.393 -16.232 1.00 64.50 89 SER A C 1
ATOM 693 O O . SER A 1 89 ? 6.528 -1.783 -15.103 1.00 64.50 89 SER A O 1
ATOM 695 N N . GLY A 1 90 ? 6.438 -2.167 -17.303 1.00 57.66 90 GLY A N 1
ATOM 696 C CA . GLY A 1 90 ? 7.035 -3.511 -17.254 1.00 57.66 90 GLY A CA 1
ATOM 697 C C . GLY A 1 90 ? 8.558 -3.537 -17.041 1.00 57.66 90 GLY A C 1
ATOM 698 O O . GLY A 1 90 ? 9.221 -4.396 -17.612 1.00 57.66 90 GLY A O 1
ATOM 699 N N . THR A 1 91 ? 9.136 -2.577 -16.310 1.00 58.69 91 THR A N 1
ATOM 700 C CA . THR A 1 91 ? 10.592 -2.444 -16.098 1.00 58.69 91 THR A CA 1
ATOM 701 C C . THR A 1 91 ? 10.927 -1.852 -14.730 1.00 58.69 91 THR A C 1
ATOM 703 O O . THR A 1 91 ? 10.196 -0.986 -14.259 1.00 58.69 91 THR A O 1
ATOM 706 N N . GLU A 1 92 ? 12.057 -2.314 -14.176 1.00 62.12 92 GLU A N 1
ATOM 707 C CA . GLU A 1 92 ? 12.831 -1.857 -13.004 1.00 62.12 92 GLU A CA 1
ATOM 708 C C . GLU A 1 92 ? 12.161 -0.817 -12.091 1.00 62.12 92 GLU A C 1
ATOM 710 O O . GLU A 1 92 ? 12.013 0.365 -12.414 1.00 62.12 92 GLU A O 1
ATOM 715 N N . CYS A 1 93 ? 11.833 -1.259 -10.878 1.00 81.00 93 CYS A N 1
ATOM 716 C CA . CYS A 1 93 ? 11.160 -0.448 -9.872 1.00 81.00 93 CYS A CA 1
ATOM 717 C C . CYS A 1 93 ? 12.109 0.464 -9.070 1.00 81.00 93 CYS A C 1
ATOM 719 O O . CYS A 1 93 ? 11.755 0.879 -7.977 1.00 81.00 93 CYS A O 1
ATOM 721 N N . ASP A 1 94 ? 13.285 0.845 -9.575 1.00 83.38 94 ASP A N 1
ATOM 722 C CA . ASP A 1 94 ? 14.267 1.648 -8.816 1.00 83.38 94 ASP A CA 1
ATOM 723 C C . ASP A 1 94 ? 13.695 2.976 -8.289 1.00 83.38 94 ASP A C 1
ATOM 725 O O . ASP A 1 94 ? 14.020 3.430 -7.189 1.00 83.38 94 ASP A O 1
ATOM 729 N N . SER A 1 95 ? 12.778 3.589 -9.045 1.00 87.19 95 SER A N 1
ATOM 730 C CA . SER A 1 95 ? 12.084 4.813 -8.621 1.00 87.19 95 SER A CA 1
ATOM 731 C C . SER A 1 95 ? 11.196 4.628 -7.380 1.00 87.19 95 SER A C 1
ATOM 733 O O . SER A 1 95 ? 10.871 5.612 -6.714 1.00 87.19 95 SER A O 1
ATOM 735 N N . TYR A 1 96 ? 10.831 3.387 -7.042 1.00 91.19 96 TYR A N 1
ATOM 736 C CA . TYR A 1 96 ? 10.008 3.040 -5.882 1.00 91.19 96 TYR A CA 1
ATOM 737 C C . TYR A 1 96 ? 10.665 3.449 -4.576 1.00 91.19 96 TYR A C 1
ATOM 739 O O . TYR A 1 96 ? 10.020 4.080 -3.741 1.00 91.19 96 TYR A O 1
ATOM 747 N N . TYR A 1 97 ? 11.965 3.201 -4.430 1.00 90.50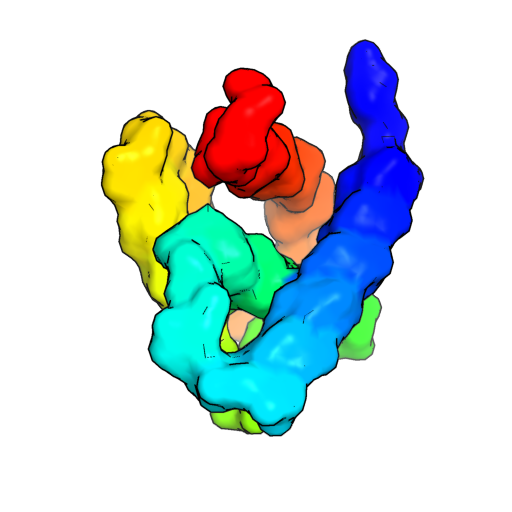 97 TYR A N 1
ATOM 748 C CA . TYR A 1 97 ? 12.690 3.536 -3.205 1.00 90.50 97 TYR A CA 1
ATOM 749 C C . TYR A 1 97 ? 12.695 5.043 -2.916 1.00 90.50 97 TYR A C 1
ATOM 751 O O . TYR A 1 97 ? 12.738 5.450 -1.758 1.00 90.50 97 TYR A O 1
ATOM 759 N N . VAL A 1 98 ? 12.579 5.882 -3.953 1.00 90.94 98 VAL A N 1
ATOM 760 C CA . VAL A 1 98 ? 12.450 7.340 -3.804 1.00 90.94 98 VAL A CA 1
ATOM 761 C C . VAL A 1 98 ? 11.076 7.723 -3.246 1.00 90.94 98 VAL A C 1
ATOM 763 O O . VAL A 1 98 ? 10.968 8.688 -2.495 1.00 90.94 98 VAL A O 1
ATOM 766 N N . LYS A 1 99 ? 10.025 6.975 -3.601 1.00 93.31 99 LYS A N 1
ATOM 767 C CA . LYS A 1 99 ? 8.636 7.249 -3.205 1.00 93.31 99 LYS A CA 1
ATOM 768 C C . LYS A 1 99 ? 8.161 6.479 -1.980 1.00 93.31 99 LYS A C 1
ATOM 770 O O . LYS A 1 99 ? 7.149 6.860 -1.400 1.00 93.31 99 LYS A O 1
ATOM 775 N N . PHE A 1 100 ? 8.907 5.470 -1.541 1.00 95.12 100 PHE A N 1
ATOM 776 C CA . PHE A 1 100 ? 8.539 4.599 -0.429 1.00 95.12 100 PHE A CA 1
ATOM 777 C C . PHE A 1 100 ? 8.185 5.363 0.855 1.00 95.12 100 PHE A C 1
ATOM 779 O O . PHE A 1 100 ? 7.107 5.166 1.410 1.00 95.12 100 PHE A O 1
ATOM 786 N N . ALA A 1 101 ? 9.045 6.284 1.298 1.00 95.31 101 ALA A N 1
ATOM 787 C CA . ALA A 1 101 ? 8.790 7.052 2.518 1.00 95.31 101 ALA A CA 1
ATOM 788 C C . ALA A 1 101 ? 7.525 7.924 2.403 1.00 95.31 101 ALA A C 1
ATOM 790 O O . ALA A 1 101 ? 6.707 7.934 3.319 1.00 95.31 101 ALA A O 1
ATOM 791 N N . GLU A 1 102 ? 7.323 8.596 1.262 1.00 95.94 102 GLU A N 1
ATOM 792 C CA . GLU A 1 102 ? 6.131 9.422 1.009 1.00 95.94 102 GLU A CA 1
ATOM 793 C C . GLU A 1 102 ? 4.840 8.577 1.004 1.00 95.94 102 GLU A C 1
ATOM 795 O O . GLU A 1 102 ? 3.806 9.017 1.508 1.00 95.94 102 GLU A O 1
ATOM 800 N N . LEU A 1 103 ? 4.895 7.352 0.465 1.00 96.88 103 LEU A N 1
ATOM 801 C CA . LEU A 1 103 ? 3.779 6.400 0.485 1.00 96.88 103 LEU A CA 1
ATOM 802 C C . LEU A 1 103 ? 3.440 5.977 1.920 1.00 96.88 103 LEU A C 1
ATOM 804 O O . LEU A 1 103 ? 2.278 6.049 2.321 1.00 96.88 103 LEU A O 1
ATOM 808 N N . CYS A 1 104 ? 4.445 5.596 2.712 1.00 97.19 104 CYS A N 1
ATOM 809 C CA . CYS A 1 104 ? 4.259 5.226 4.115 1.00 97.19 104 CYS A CA 1
ATOM 810 C C . CYS A 1 104 ? 3.689 6.386 4.944 1.00 97.19 104 CYS A C 1
ATOM 812 O O . CYS A 1 104 ? 2.773 6.181 5.739 1.00 97.19 104 CYS A O 1
ATOM 814 N N . GLU A 1 105 ? 4.173 7.611 4.732 1.00 96.00 105 GLU A N 1
ATOM 815 C CA . GLU A 1 105 ? 3.666 8.814 5.402 1.00 96.00 105 GLU A CA 1
ATOM 816 C C . GLU A 1 105 ? 2.198 9.086 5.081 1.00 96.00 105 GLU A C 1
ATOM 818 O O . GLU A 1 105 ? 1.405 9.324 5.996 1.00 96.00 105 GLU A O 1
ATOM 823 N N . ALA A 1 106 ? 1.822 9.007 3.802 1.00 97.00 106 ALA A N 1
ATOM 824 C CA . ALA A 1 106 ? 0.443 9.205 3.369 1.00 97.00 106 ALA A CA 1
ATOM 825 C C . ALA A 1 106 ? -0.506 8.180 4.012 1.00 97.00 106 ALA A C 1
ATOM 827 O O . ALA A 1 106 ? -1.587 8.539 4.479 1.00 97.00 106 ALA A O 1
ATOM 828 N N . LEU A 1 107 ? -0.096 6.908 4.080 1.00 97.44 107 LEU A N 1
ATOM 829 C CA . LEU A 1 107 ? -0.911 5.856 4.687 1.00 97.44 107 LEU A CA 1
ATOM 830 C C . LEU A 1 107 ? -0.982 5.976 6.210 1.00 97.44 107 LEU A C 1
ATOM 832 O O . LEU A 1 107 ? -2.070 5.849 6.769 1.00 97.44 107 LEU A O 1
ATOM 836 N N . GLN A 1 108 ? 0.133 6.276 6.883 1.00 95.75 108 GLN A N 1
ATOM 837 C CA . GLN A 1 108 ? 0.129 6.518 8.326 1.00 95.75 108 GLN A CA 1
ATOM 838 C C . GLN A 1 108 ? -0.765 7.705 8.694 1.00 95.75 108 GLN A C 1
ATOM 840 O O . GLN A 1 108 ? -1.530 7.600 9.646 1.00 95.75 108 GLN A O 1
ATOM 845 N N . GLY A 1 109 ? -0.732 8.795 7.919 1.00 95.31 109 GLY A N 1
ATOM 846 C CA . GLY A 1 109 ? -1.610 9.953 8.120 1.00 95.31 109 GLY A CA 1
ATOM 847 C C . GLY A 1 109 ? -3.096 9.674 7.856 1.00 95.31 109 GLY A C 1
ATOM 848 O O . GLY A 1 109 ? -3.950 10.423 8.321 1.00 95.31 109 GLY A O 1
ATOM 849 N N . ALA A 1 110 ? -3.418 8.597 7.135 1.00 95.31 110 ALA A N 1
ATOM 850 C CA . ALA A 1 110 ? -4.788 8.165 6.869 1.00 95.31 110 ALA A CA 1
ATOM 851 C C . ALA A 1 110 ? -5.317 7.131 7.882 1.00 95.31 110 ALA A C 1
ATOM 853 O O . ALA A 1 110 ? -6.495 6.759 7.815 1.00 95.31 110 ALA A O 1
ATOM 854 N N . LEU A 1 111 ? -4.480 6.643 8.808 1.00 93.12 111 LEU A N 1
ATOM 855 C CA . LEU A 1 111 ? -4.917 5.713 9.846 1.00 93.12 111 LEU A CA 1
ATOM 856 C C . LEU A 1 111 ? -5.888 6.397 10.824 1.00 93.12 111 LEU A C 1
ATOM 858 O O . LEU A 1 111 ? -5.708 7.567 11.169 1.00 93.12 111 LEU A O 1
ATOM 862 N N . PRO A 1 112 ? -6.922 5.689 11.316 1.00 83.38 112 PRO A N 1
ATOM 863 C CA . PRO A 1 112 ? -7.827 6.249 12.310 1.00 83.38 112 PRO A CA 1
ATOM 864 C C . PRO A 1 112 ? -7.061 6.641 13.581 1.00 83.38 112 PRO A C 1
ATOM 866 O O . PRO A 1 112 ? -6.469 5.787 14.236 1.00 83.38 112 PRO A O 1
ATOM 869 N N . GLY A 1 113 ? -7.106 7.924 13.947 1.00 71.19 113 GLY A N 1
ATOM 870 C CA . GLY A 1 113 ? -6.435 8.446 15.144 1.00 71.19 113 GLY A CA 1
ATOM 871 C C . GLY A 1 113 ? -4.987 8.909 14.944 1.00 71.19 113 GLY A C 1
ATOM 872 O O . GLY A 1 113 ? -4.307 9.119 15.949 1.00 71.19 113 GLY A O 1
ATOM 873 N N . ALA A 1 114 ? -4.537 9.049 13.691 1.00 56.41 114 ALA A N 1
ATOM 874 C CA . ALA A 1 114 ? -3.285 9.715 13.324 1.00 56.41 114 ALA A CA 1
ATOM 875 C C . ALA A 1 114 ? -3.324 11.242 13.526 1.00 56.41 114 ALA A C 1
ATOM 877 O O . ALA A 1 114 ? -4.429 11.834 13.453 1.00 56.41 114 ALA A O 1
#

Radius of gyration: 13.12 Å; chains: 1; bounding box: 29×29×32 Å

Sequence (114 aa):
MKDTGDYETWIIEFGDDIIHKEHGMGVLSLCPVEKAVYDLWAVDYAVRNAGDLEALEHLRPKAAIDLAEFLRTIGHLDLASYMAGLSSSGTECDSYYVKFAELCEALQGALPGA

Secondary structure (DSSP, 8-state):
---HHHHHHHHHHHHHHHHHHHHHH-GGGS-HHHHHHHHHHHHHHHHHHHSSSTTHHHH-TTHHHHHHHHHHHTT-HHHHHHHHHHTT--S-THHHHHHHHHHHHHHHHTSTT-

pLDDT: mean 89.76, std 10.97, range [47.66, 98.38]

Organism: NCBI:txid56457